Protein AF-A0A5B6Z5F1-F1 (afdb_monomer_lite)

pLDDT: mean 70.87, std 18.67, range [38.59, 97.56]

Organism: Davidia involucrata (NCBI:txid16924)

Foldseek 3Di:
DDPVVVQVVCCVVPVPDDDDPVRVVVSVVVVVVVVVVVVDDDDPPRDDCDPVNCPPVPDPDPDDDDPPPDPDDPPPPDDDDDDPPPPPPPDPPDDDDDDDDDDDDDDDDDD

Radius of gyration: 31.52 Å; chains: 1; bounding box: 49×38×99 Å

Structure (mmCIF, N/CA/C/O backbone):
data_AF-A0A5B6Z5F1-F1
#
_entry.id   AF-A0A5B6Z5F1-F1
#
loop_
_atom_site.group_PDB
_atom_site.id
_atom_site.type_symbol
_atom_site.label_atom_id
_atom_site.label_alt_id
_atom_site.label_comp_id
_atom_site.label_asym_id
_atom_site.label_entity_id
_atom_site.label_seq_id
_atom_site.pdbx_PDB_ins_code
_atom_site.Cartn_x
_atom_site.Cartn_y
_atom_site.Cartn_z
_atom_site.occupancy
_atom_site.B_iso_or_equiv
_atom_site.auth_seq_id
_atom_site.auth_comp_id
_atom_site.auth_asym_id
_atom_site.auth_atom_id
_atom_site.pdbx_PDB_model_num
ATOM 1 N N . MET A 1 1 ? -8.298 -3.388 -7.097 1.00 79.19 1 MET A N 1
ATOM 2 C CA . MET A 1 1 ? -8.866 -3.168 -5.743 1.00 79.19 1 MET A CA 1
ATOM 3 C C . MET A 1 1 ? -8.270 -1.901 -5.130 1.00 79.19 1 MET A C 1
ATOM 5 O O . MET A 1 1 ? -7.050 -1.787 -5.096 1.00 79.19 1 MET A O 1
ATOM 9 N N . THR A 1 2 ? -9.087 -0.927 -4.709 1.00 93.75 2 THR A N 1
ATOM 10 C CA . THR A 1 2 ? -8.618 0.313 -4.051 1.00 93.75 2 THR A CA 1
ATOM 11 C C . THR A 1 2 ? -8.574 0.133 -2.527 1.00 93.75 2 THR A C 1
ATOM 13 O O . THR A 1 2 ? -9.341 -0.678 -2.004 1.00 93.75 2 THR A O 1
ATOM 16 N N . PRO A 1 3 ? -7.727 0.873 -1.781 1.00 94.31 3 PRO A N 1
ATOM 17 C CA . PRO A 1 3 ? -7.709 0.764 -0.322 1.00 94.31 3 PRO A CA 1
ATOM 18 C C . PRO A 1 3 ? -9.061 1.069 0.330 1.00 94.31 3 PRO A C 1
ATOM 20 O O . PRO A 1 3 ? -9.429 0.405 1.291 1.00 94.31 3 PRO A O 1
ATOM 23 N N . ALA A 1 4 ? -9.820 2.027 -0.218 1.00 94.31 4 ALA A N 1
ATOM 24 C CA . ALA A 1 4 ? -11.171 2.358 0.241 1.00 94.31 4 ALA A CA 1
ATOM 25 C C . ALA A 1 4 ? -12.124 1.166 0.097 1.00 94.31 4 ALA A C 1
ATOM 27 O O . ALA A 1 4 ? -12.729 0.749 1.078 1.00 94.31 4 ALA A O 1
ATOM 28 N N . ALA A 1 5 ? -12.174 0.551 -1.090 1.00 95.94 5 ALA A N 1
ATOM 29 C CA . ALA A 1 5 ? -13.010 -0.624 -1.322 1.00 95.94 5 ALA A CA 1
ATOM 30 C C . ALA A 1 5 ? -12.623 -1.802 -0.410 1.00 95.94 5 ALA A C 1
ATOM 32 O O . ALA A 1 5 ? -13.492 -2.501 0.103 1.00 95.94 5 ALA A O 1
ATOM 33 N N . ALA A 1 6 ? -11.324 -2.004 -0.165 1.00 95.44 6 ALA A N 1
ATOM 34 C CA . ALA A 1 6 ? -10.852 -3.047 0.741 1.00 95.44 6 ALA A CA 1
ATOM 35 C C . ALA A 1 6 ? -11.261 -2.786 2.203 1.00 95.44 6 ALA A C 1
ATOM 37 O O . ALA A 1 6 ? -11.678 -3.718 2.889 1.00 95.44 6 ALA A O 1
ATOM 38 N N . LEU A 1 7 ? -11.168 -1.539 2.678 1.00 95.44 7 LEU A N 1
ATOM 39 C CA . LEU A 1 7 ? -11.575 -1.175 4.038 1.00 95.44 7 LEU A CA 1
ATOM 40 C C . LEU A 1 7 ? -13.084 -1.359 4.244 1.00 95.44 7 LEU A C 1
ATOM 42 O O . LEU A 1 7 ? -13.488 -1.935 5.252 1.00 95.44 7 LEU A O 1
ATOM 46 N N . GLU A 1 8 ? -13.900 -0.934 3.280 1.00 95.94 8 GLU A N 1
ATOM 47 C CA . GLU A 1 8 ? -15.355 -1.123 3.319 1.00 95.94 8 GLU A CA 1
ATOM 48 C C . GLU A 1 8 ? -15.732 -2.608 3.313 1.00 95.94 8 GLU A C 1
ATOM 50 O O . GLU A 1 8 ? -16.533 -3.059 4.134 1.00 95.94 8 GLU A O 1
ATOM 55 N N . TYR A 1 9 ? -15.070 -3.413 2.479 1.00 97.00 9 TYR A N 1
ATOM 56 C CA . TYR A 1 9 ? -15.258 -4.860 2.491 1.00 97.00 9 TYR A CA 1
ATOM 57 C C . TYR A 1 9 ? -14.908 -5.478 3.852 1.00 97.00 9 TYR A C 1
ATOM 59 O O . TYR A 1 9 ? -15.677 -6.279 4.389 1.00 97.00 9 TYR A O 1
ATOM 67 N N . VAL A 1 10 ? -13.782 -5.090 4.458 1.00 96.75 10 VAL A N 1
ATOM 68 C CA . VAL A 1 10 ? -13.403 -5.581 5.791 1.00 96.75 10 VAL A CA 1
ATOM 69 C C . VAL A 1 10 ? -14.442 -5.180 6.835 1.00 96.75 10 VAL A C 1
ATOM 71 O O . VAL A 1 10 ? -14.838 -6.034 7.627 1.00 96.75 10 VAL A O 1
ATOM 74 N N . ARG A 1 11 ? -14.936 -3.939 6.814 1.00 96.00 11 ARG A N 1
ATOM 75 C CA . ARG A 1 11 ? -15.978 -3.459 7.737 1.00 96.00 11 ARG A CA 1
ATOM 76 C C . ARG A 1 11 ? -17.293 -4.212 7.584 1.00 96.00 11 ARG A C 1
ATOM 78 O O . ARG A 1 11 ? -17.885 -4.566 8.599 1.00 96.00 11 ARG A O 1
ATOM 85 N N . SER A 1 12 ? -17.693 -4.544 6.355 1.00 97.44 12 SER A N 1
ATOM 86 C CA . SER A 1 12 ? -18.904 -5.341 6.101 1.00 97.44 12 SER A CA 1
ATOM 87 C C . SER A 1 12 ? -18.863 -6.718 6.780 1.00 97.44 12 SER A C 1
ATOM 89 O O . SER A 1 12 ? -19.882 -7.220 7.242 1.00 97.44 12 SER A O 1
ATOM 91 N N . ARG A 1 13 ? -17.668 -7.316 6.901 1.00 97.56 13 ARG A N 1
ATOM 92 C CA . ARG A 1 13 ? -17.458 -8.628 7.540 1.00 97.56 13 ARG A CA 1
ATOM 93 C C . ARG A 1 13 ? -17.067 -8.529 9.012 1.00 97.56 13 ARG A C 1
ATOM 95 O O . ARG A 1 13 ? -17.284 -9.464 9.780 1.00 97.56 13 ARG A O 1
ATOM 102 N N . ARG A 1 14 ? -16.414 -7.436 9.403 1.00 97.50 14 ARG A N 1
ATOM 103 C CA . ARG A 1 14 ? -15.858 -7.187 10.737 1.00 97.50 14 ARG A CA 1
ATOM 104 C C . ARG A 1 14 ? -16.166 -5.736 11.142 1.00 97.50 14 ARG A C 1
ATOM 106 O O . ARG A 1 14 ? -15.271 -4.892 11.086 1.00 97.50 14 ARG A O 1
ATOM 113 N N . PRO A 1 15 ? -17.386 -5.442 11.628 1.00 96.12 15 PRO A N 1
ATOM 114 C CA . PRO A 1 15 ? -17.822 -4.069 11.922 1.00 96.12 15 PRO A CA 1
ATOM 115 C C . PRO A 1 15 ? -16.965 -3.337 12.963 1.00 96.12 15 PRO A C 1
ATOM 117 O O . PRO A 1 15 ? -16.921 -2.115 12.995 1.00 96.12 15 PRO A O 1
ATOM 120 N N . ARG A 1 16 ? -16.253 -4.087 13.815 1.00 97.06 16 ARG A N 1
ATOM 121 C CA . ARG A 1 16 ? -15.359 -3.546 14.851 1.00 97.06 16 ARG A CA 1
ATOM 122 C C . ARG A 1 16 ? -14.012 -3.057 14.308 1.00 97.06 16 ARG A C 1
ATOM 124 O O . ARG A 1 16 ? -13.240 -2.471 15.059 1.00 97.06 16 ARG A O 1
ATOM 131 N N . VAL A 1 17 ? -13.690 -3.333 13.042 1.00 95.62 17 VAL A N 1
ATOM 132 C CA . VAL A 1 17 ? -12.417 -2.911 12.449 1.00 95.62 17 VAL A CA 1
ATOM 133 C C . VAL A 1 17 ? -12.498 -1.436 12.081 1.00 95.62 17 VAL A C 1
ATOM 135 O O . VAL A 1 17 ? -13.163 -1.034 11.125 1.00 95.62 17 VAL A O 1
ATOM 138 N N . LEU A 1 18 ? -11.763 -0.634 12.840 1.00 94.31 18 LEU A N 1
ATOM 139 C CA . LEU A 1 18 ? -11.573 0.785 12.599 1.00 94.31 18 LEU A CA 1
ATOM 140 C C . LEU A 1 18 ? -10.080 1.060 12.456 1.00 94.31 18 LEU A C 1
ATOM 142 O O . LEU A 1 18 ? -9.262 0.496 13.179 1.00 94.31 18 LEU A O 1
ATOM 146 N N . LEU A 1 19 ? -9.740 1.930 11.512 1.00 96.06 19 LEU A N 1
ATOM 147 C CA . LEU A 1 19 ? -8.399 2.478 11.395 1.00 96.06 19 LEU A CA 1
ATOM 148 C C . LEU A 1 19 ? -8.392 3.857 12.039 1.00 96.06 19 LEU A C 1
ATOM 150 O O . LEU A 1 19 ? -9.266 4.679 11.757 1.00 96.06 19 LEU A O 1
ATOM 154 N N . ALA A 1 20 ? -7.388 4.121 12.867 1.00 97.25 20 ALA A N 1
ATOM 155 C CA . ALA A 1 20 ? -7.105 5.473 13.316 1.00 97.25 20 ALA A CA 1
ATOM 156 C C . ALA A 1 20 ? -6.720 6.355 12.109 1.00 97.25 20 ALA A C 1
ATOM 158 O O . ALA A 1 20 ? -6.168 5.842 11.127 1.00 97.25 20 ALA A O 1
ATOM 159 N N . PRO A 1 21 ? -6.929 7.683 12.168 1.00 97.06 21 PRO A N 1
ATOM 160 C CA . PRO A 1 21 ? -6.587 8.584 11.065 1.00 97.06 21 PRO A CA 1
ATOM 161 C C . PRO A 1 21 ? -5.136 8.440 10.578 1.00 97.06 21 PRO A C 1
ATOM 163 O O . PRO A 1 21 ? -4.875 8.428 9.375 1.00 97.06 21 PRO A O 1
ATOM 166 N N . SER A 1 22 ? -4.193 8.245 11.504 1.00 97.44 22 SER A N 1
ATOM 167 C CA . SER A 1 22 ? -2.776 8.011 11.199 1.00 97.44 22 SER A CA 1
ATOM 168 C C . SER A 1 22 ? -2.536 6.705 10.434 1.00 97.44 22 SER A C 1
ATOM 170 O O . SER A 1 22 ? -1.763 6.679 9.478 1.00 97.44 22 SER A O 1
ATOM 172 N N . GLN A 1 23 ? -3.233 5.629 10.803 1.00 97.00 23 GLN A N 1
ATOM 173 C CA . GLN A 1 23 ? -3.147 4.339 10.118 1.00 97.00 23 GLN A CA 1
ATOM 174 C C . GLN A 1 23 ? -3.724 4.433 8.703 1.00 97.00 23 GLN A C 1
ATOM 176 O O . GLN A 1 23 ? -3.118 3.933 7.757 1.00 97.00 23 GLN A O 1
ATOM 181 N N . TRP A 1 24 ? -4.863 5.115 8.536 1.00 96.00 24 TRP A N 1
ATOM 182 C CA . TRP A 1 24 ? -5.456 5.316 7.214 1.00 96.00 24 TRP A CA 1
ATOM 183 C C . TRP A 1 24 ? -4.554 6.140 6.295 1.00 96.00 24 TRP A C 1
ATOM 185 O O . TRP A 1 24 ? -4.383 5.793 5.125 1.00 96.00 24 TRP A O 1
ATOM 195 N N . LYS A 1 25 ? -3.902 7.174 6.838 1.00 96.12 25 LYS A N 1
ATOM 196 C CA . LYS A 1 25 ? -2.902 7.965 6.114 1.00 96.12 25 LYS A CA 1
ATOM 197 C C . LYS A 1 25 ? -1.744 7.095 5.615 1.00 96.12 25 LYS A C 1
ATOM 199 O O . LYS A 1 25 ? -1.417 7.150 4.432 1.00 96.12 25 LYS A O 1
ATOM 204 N N . ALA A 1 26 ? -1.198 6.228 6.468 1.00 96.81 26 ALA A N 1
ATOM 205 C CA . ALA A 1 26 ? -0.122 5.312 6.083 1.00 96.81 26 ALA A CA 1
ATOM 206 C C . ALA A 1 26 ? -0.529 4.361 4.939 1.00 96.81 26 ALA A C 1
ATOM 208 O O . ALA A 1 26 ? 0.266 4.100 4.035 1.00 96.81 26 ALA A O 1
ATOM 209 N N . VAL A 1 27 ? -1.778 3.880 4.927 1.00 95.88 27 VAL A N 1
ATOM 210 C CA . VAL A 1 27 ? -2.306 3.033 3.842 1.00 95.88 27 VAL A CA 1
ATOM 211 C C . VAL A 1 27 ? -2.336 3.784 2.504 1.00 95.88 27 VAL A C 1
ATOM 213 O O . VAL A 1 27 ? -1.953 3.225 1.472 1.00 95.88 27 VAL A O 1
ATOM 216 N N . GLN A 1 28 ? -2.763 5.050 2.507 1.00 93.94 28 GLN A N 1
ATOM 217 C CA . GLN A 1 28 ? -2.796 5.871 1.291 1.00 93.94 28 GLN A CA 1
ATOM 218 C C . GLN A 1 28 ? -1.387 6.195 0.786 1.00 93.94 28 GLN A C 1
ATOM 220 O O . GLN A 1 28 ? -1.110 6.052 -0.406 1.00 93.94 28 GLN A O 1
ATOM 225 N N . GLU A 1 29 ? -0.472 6.554 1.688 1.00 94.62 29 GLU A N 1
ATOM 226 C CA . GLU A 1 29 ? 0.928 6.814 1.344 1.00 94.62 29 GLU A CA 1
ATOM 227 C C . GLU A 1 29 ? 1.614 5.575 0.760 1.00 94.62 29 GLU A C 1
ATOM 229 O O . GLU A 1 29 ? 2.325 5.682 -0.238 1.00 94.62 29 GLU A O 1
ATOM 234 N N . PHE A 1 30 ? 1.371 4.386 1.320 1.00 90.62 30 PHE A N 1
ATOM 235 C CA . PHE A 1 30 ? 1.902 3.137 0.773 1.00 90.62 30 PHE A CA 1
ATOM 236 C C . PHE A 1 30 ? 1.417 2.892 -0.659 1.00 90.62 30 PHE A C 1
ATOM 238 O O . PHE A 1 30 ? 2.219 2.549 -1.528 1.00 90.62 30 PHE A O 1
ATOM 245 N N . LYS A 1 31 ? 0.122 3.106 -0.930 1.00 88.38 31 LYS A N 1
ATOM 246 C CA . LYS A 1 31 ? -0.430 2.993 -2.288 1.00 88.38 31 LYS A CA 1
ATOM 247 C C . LYS A 1 31 ? 0.285 3.953 -3.244 1.00 88.38 31 LYS A C 1
ATOM 249 O O . LYS A 1 31 ? 0.687 3.527 -4.323 1.00 88.38 31 LYS A O 1
ATOM 254 N N . GLN A 1 32 ? 0.471 5.210 -2.841 1.00 87.31 32 GLN A N 1
ATOM 255 C CA . GLN A 1 32 ? 1.132 6.224 -3.664 1.00 87.31 32 GLN A CA 1
ATOM 256 C C . GLN A 1 32 ? 2.594 5.869 -3.950 1.00 87.31 32 GLN A C 1
ATOM 258 O O . GLN A 1 32 ? 3.026 5.915 -5.100 1.00 87.31 32 GLN A O 1
ATOM 263 N N . ARG A 1 33 ? 3.342 5.443 -2.925 1.00 86.69 33 ARG A N 1
ATOM 264 C CA . ARG A 1 33 ? 4.727 4.978 -3.082 1.00 86.69 33 ARG A CA 1
ATOM 265 C C . ARG A 1 33 ? 4.807 3.774 -4.006 1.00 86.69 33 ARG A C 1
ATOM 267 O O . ARG A 1 33 ? 5.667 3.745 -4.872 1.00 86.69 33 ARG A O 1
ATOM 274 N N . ARG A 1 34 ? 3.891 2.809 -3.873 1.00 82.25 34 ARG A N 1
ATOM 275 C CA . ARG A 1 34 ? 3.868 1.625 -4.737 1.00 82.25 34 ARG A CA 1
ATOM 276 C C . ARG A 1 34 ? 3.643 1.996 -6.199 1.00 82.25 34 ARG A C 1
ATOM 278 O O . ARG A 1 34 ? 4.328 1.444 -7.045 1.00 82.25 34 ARG A O 1
ATOM 285 N N . LEU A 1 35 ? 2.735 2.936 -6.477 1.00 78.31 35 LEU A N 1
ATOM 2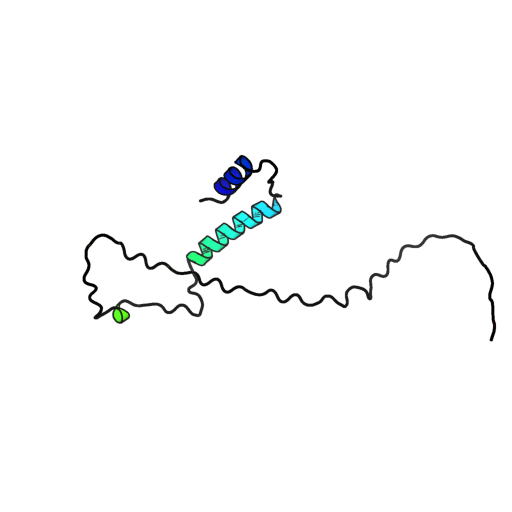86 C CA . LEU A 1 35 ? 2.493 3.444 -7.832 1.00 78.31 35 LEU A CA 1
ATOM 287 C C . LEU A 1 35 ? 3.724 4.165 -8.406 1.00 78.31 35 LEU A C 1
ATOM 289 O O . LEU A 1 35 ? 4.052 3.970 -9.573 1.00 78.31 35 LEU A O 1
ATOM 293 N N . ALA A 1 36 ? 4.435 4.940 -7.584 1.00 73.88 36 ALA A N 1
ATOM 294 C CA . ALA A 1 36 ? 5.679 5.598 -7.985 1.00 73.88 36 ALA A CA 1
ATOM 295 C C . ALA A 1 36 ? 6.824 4.594 -8.228 1.00 73.88 36 ALA A C 1
ATOM 297 O O . ALA A 1 36 ? 7.544 4.706 -9.216 1.00 73.88 36 ALA A O 1
ATOM 298 N N . SER A 1 37 ? 6.964 3.573 -7.377 1.00 64.12 37 SER A N 1
ATOM 299 C CA . SER A 1 37 ? 7.982 2.526 -7.528 1.00 64.12 37 SER A CA 1
ATOM 300 C C . SER A 1 37 ? 7.719 1.598 -8.713 1.00 64.12 37 SER A C 1
ATOM 302 O O . SER A 1 37 ? 8.671 1.152 -9.340 1.00 64.12 37 SER A O 1
ATOM 304 N N . THR A 1 38 ? 6.457 1.322 -9.061 1.00 58.81 38 THR A N 1
ATOM 305 C CA . THR A 1 38 ? 6.138 0.597 -10.305 1.00 58.81 38 THR A CA 1
ATOM 306 C C . THR A 1 38 ? 6.429 1.415 -11.557 1.00 58.81 38 THR A C 1
ATOM 308 O O . THR A 1 38 ? 6.601 0.832 -12.619 1.00 58.81 38 THR A O 1
ATOM 311 N N . ALA A 1 39 ? 6.468 2.746 -11.447 1.00 57.56 39 ALA A N 1
ATOM 312 C CA . ALA A 1 39 ? 6.750 3.614 -12.581 1.00 57.56 39 ALA A CA 1
ATOM 313 C C . ALA A 1 39 ? 8.258 3.749 -12.847 1.00 57.56 39 ALA A C 1
ATOM 315 O O . ALA A 1 39 ? 8.655 3.815 -14.004 1.00 57.56 39 ALA A O 1
ATOM 316 N N . PHE A 1 40 ? 9.103 3.758 -11.808 1.00 57.59 40 PHE A N 1
ATOM 317 C CA . PHE A 1 40 ? 10.535 4.023 -11.968 1.00 57.59 40 PHE A CA 1
ATOM 318 C C . PHE A 1 40 ? 11.370 3.372 -10.866 1.00 57.59 40 PHE A C 1
ATOM 320 O O . PHE A 1 40 ? 11.661 3.989 -9.845 1.00 57.59 40 PHE A O 1
ATOM 327 N N . SER A 1 41 ? 11.770 2.124 -11.065 1.00 54.94 41 SER A N 1
ATOM 328 C CA . SER A 1 41 ? 13.075 1.614 -10.628 1.00 54.94 41 SER A CA 1
ATOM 329 C C . SER A 1 41 ? 13.146 0.147 -11.013 1.00 54.94 41 SER A C 1
ATOM 331 O O . SER A 1 41 ? 12.540 -0.692 -10.339 1.00 54.94 41 SER A O 1
ATOM 333 N N . PRO A 1 42 ? 13.902 -0.198 -12.066 1.00 59.69 42 PRO A N 1
ATOM 334 C CA . PRO A 1 42 ? 14.489 -1.520 -12.100 1.00 59.69 42 PRO A CA 1
ATOM 335 C C . PRO A 1 42 ? 15.229 -1.677 -10.765 1.00 59.69 42 PRO A C 1
ATOM 337 O O . PRO A 1 42 ? 15.975 -0.784 -10.358 1.00 59.69 42 PRO A O 1
ATOM 340 N N . SER A 1 43 ? 14.975 -2.767 -10.039 1.00 63.50 43 SER A N 1
ATOM 341 C CA . SER A 1 43 ? 15.879 -3.193 -8.963 1.00 63.50 43 SER A CA 1
ATOM 342 C C . SER A 1 43 ? 17.321 -3.051 -9.472 1.00 63.50 43 SER A C 1
ATOM 344 O O . SER A 1 43 ? 17.545 -3.289 -10.654 1.00 63.50 43 SER A O 1
ATOM 346 N N . GLY A 1 44 ? 18.304 -2.685 -8.643 1.00 64.38 44 GLY A N 1
ATOM 347 C CA . GLY A 1 44 ? 19.700 -2.540 -9.107 1.00 64.38 44 GLY A CA 1
ATOM 348 C C . GLY A 1 44 ? 20.286 -3.796 -9.782 1.00 64.38 44 GLY A C 1
ATOM 349 O O . GLY A 1 44 ? 21.329 -3.719 -10.413 1.00 64.38 44 GLY A O 1
ATOM 350 N N . ASP A 1 45 ? 19.586 -4.927 -9.667 1.00 67.94 45 ASP A N 1
ATOM 351 C CA . ASP A 1 45 ? 19.864 -6.236 -10.269 1.00 67.94 45 ASP A CA 1
ATOM 352 C C . ASP A 1 45 ? 18.916 -6.594 -11.444 1.00 67.94 45 ASP A C 1
ATOM 354 O O . ASP A 1 45 ? 18.792 -7.741 -11.864 1.00 67.94 45 ASP A O 1
ATOM 358 N N . ALA A 1 46 ? 18.141 -5.640 -11.957 1.00 72.88 46 ALA A N 1
ATOM 359 C CA . ALA A 1 46 ? 17.238 -5.894 -13.071 1.00 72.88 46 ALA A CA 1
ATOM 360 C C . ALA A 1 46 ? 18.027 -5.919 -14.386 1.00 72.88 46 ALA A C 1
ATOM 362 O O . ALA A 1 46 ? 18.477 -4.886 -14.880 1.00 72.88 46 ALA A O 1
ATOM 363 N N . VAL A 1 47 ? 18.149 -7.106 -14.974 1.00 77.44 47 VAL A N 1
ATOM 364 C CA . VAL A 1 47 ? 18.696 -7.285 -16.321 1.00 77.44 47 VAL A CA 1
ATOM 365 C C . VAL A 1 47 ? 17.617 -6.909 -17.338 1.00 77.44 47 VAL A C 1
ATOM 367 O O . VAL A 1 47 ? 16.562 -7.541 -17.403 1.00 77.44 47 VAL A O 1
ATOM 370 N N . LEU A 1 48 ? 17.860 -5.851 -18.113 1.00 79.25 48 LEU A N 1
ATOM 371 C CA . LEU A 1 48 ? 16.963 -5.420 -19.184 1.00 79.25 48 LEU A CA 1
ATOM 372 C C . LEU A 1 48 ? 17.168 -6.330 -20.400 1.00 79.25 48 LEU A C 1
ATOM 374 O O . LEU A 1 48 ? 18.237 -6.313 -20.998 1.00 79.25 48 LEU A O 1
ATOM 378 N N . ILE A 1 49 ? 16.150 -7.109 -20.766 1.00 82.12 49 ILE A N 1
ATOM 379 C CA . ILE A 1 49 ? 16.164 -7.914 -21.995 1.00 82.12 49 ILE A CA 1
ATOM 380 C C . ILE A 1 49 ? 15.816 -6.993 -23.169 1.00 82.12 49 ILE A C 1
ATOM 382 O O . ILE A 1 49 ? 14.721 -6.425 -23.217 1.00 82.12 49 ILE A O 1
ATOM 386 N N . THR A 1 50 ? 16.748 -6.817 -24.102 1.00 86.19 50 THR A N 1
ATOM 387 C CA . THR A 1 50 ? 16.594 -5.956 -25.280 1.00 86.19 50 THR A CA 1
ATOM 388 C C . THR A 1 50 ? 16.062 -6.730 -26.487 1.00 86.19 50 THR A C 1
ATOM 390 O O . THR A 1 50 ? 15.945 -7.954 -26.486 1.00 86.19 50 THR A O 1
ATOM 393 N N . LYS A 1 51 ? 15.714 -6.008 -27.559 1.00 80.88 51 LYS A N 1
ATOM 394 C CA . LYS A 1 51 ? 15.228 -6.620 -28.805 1.00 80.88 51 LYS A CA 1
ATOM 395 C C . LYS A 1 51 ? 16.301 -7.456 -29.506 1.00 80.88 51 LYS A C 1
ATOM 397 O O . LYS A 1 51 ? 15.941 -8.458 -30.110 1.00 80.88 51 LYS A O 1
ATOM 402 N N . ALA A 1 52 ? 17.570 -7.065 -29.386 1.00 86.25 52 ALA A N 1
ATOM 403 C CA . ALA A 1 52 ? 18.695 -7.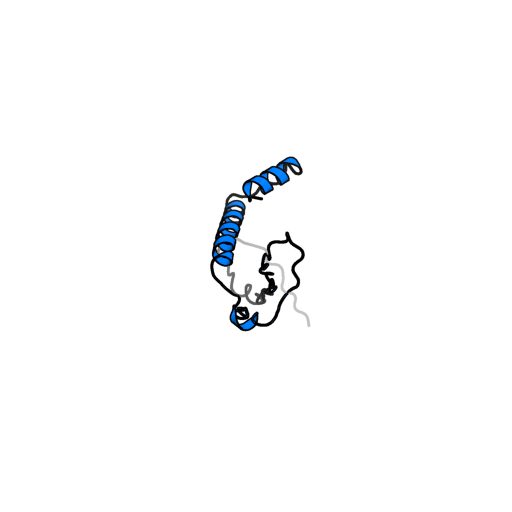822 -29.927 1.00 86.25 52 ALA A CA 1
ATOM 404 C C . ALA A 1 52 ? 18.868 -9.167 -29.201 1.00 86.25 52 ALA A C 1
ATOM 406 O O . ALA A 1 52 ? 19.141 -10.175 -29.839 1.00 86.25 52 ALA A O 1
ATOM 407 N N . ASP A 1 53 ? 18.607 -9.215 -27.888 1.00 90.56 53 ASP A N 1
ATOM 408 C CA . ASP A 1 53 ? 18.714 -10.451 -27.092 1.00 90.56 53 ASP A CA 1
ATOM 409 C C . ASP A 1 53 ? 17.649 -11.503 -27.456 1.00 90.56 53 ASP A C 1
ATOM 411 O O . ASP A 1 53 ? 17.797 -12.683 -27.144 1.00 90.56 53 ASP A O 1
ATOM 415 N N . LEU A 1 54 ? 16.555 -11.080 -28.096 1.00 84.88 54 LEU A N 1
ATOM 416 C CA . LEU A 1 54 ? 15.465 -11.950 -28.548 1.00 84.88 54 LEU A CA 1
ATOM 417 C C . LEU A 1 54 ? 15.580 -12.325 -30.034 1.00 84.88 54 LEU A C 1
ATOM 419 O O . LEU A 1 54 ? 14.753 -13.091 -30.538 1.00 84.88 54 LEU A O 1
ATOM 423 N N . GLU A 1 55 ? 16.569 -11.788 -30.751 1.00 84.31 55 GLU A N 1
ATOM 424 C CA . GLU A 1 55 ? 16.794 -12.102 -32.160 1.00 84.31 55 GLU A CA 1
ATOM 425 C C . GLU A 1 55 ? 17.219 -13.575 -32.306 1.00 84.31 55 GLU A C 1
ATOM 427 O O . GLU A 1 55 ? 18.103 -14.060 -31.606 1.00 84.31 55 GLU A O 1
ATOM 432 N N . GLY A 1 56 ? 16.536 -14.329 -33.174 1.00 82.44 56 GLY A N 1
ATOM 433 C CA . GLY A 1 56 ? 16.767 -15.770 -33.364 1.00 82.44 56 GLY A CA 1
ATOM 434 C C . GLY A 1 56 ? 15.859 -16.700 -32.545 1.00 82.44 56 GLY A C 1
ATOM 435 O O . GLY A 1 56 ? 15.767 -17.884 -32.865 1.00 82.44 56 GLY A O 1
ATOM 436 N N . TYR A 1 57 ? 15.104 -16.186 -31.567 1.00 76.69 57 TYR A N 1
ATOM 437 C CA . TYR A 1 57 ? 14.047 -16.950 -30.890 1.00 76.69 57 TYR A CA 1
ATOM 438 C C . TYR A 1 57 ? 12.717 -16.821 -31.646 1.00 76.69 57 TYR A C 1
ATOM 440 O O . TYR A 1 57 ? 11.854 -16.009 -31.305 1.00 76.69 57 TYR A O 1
ATOM 448 N N . HIS A 1 58 ? 12.520 -17.640 -32.682 1.00 71.75 58 HIS A N 1
ATOM 449 C CA . HIS A 1 58 ? 11.226 -17.741 -33.360 1.00 71.75 58 HIS A CA 1
ATOM 450 C C . HIS A 1 58 ? 10.280 -18.639 -32.548 1.00 71.75 58 HIS A C 1
ATOM 452 O O . HIS A 1 58 ? 10.211 -19.849 -32.750 1.00 71.75 58 HIS A O 1
ATOM 458 N N . GLY A 1 59 ? 9.540 -18.052 -31.607 1.00 66.50 59 GLY A N 1
ATOM 459 C CA . GLY A 1 59 ? 8.437 -18.752 -30.952 1.00 66.50 59 GLY A CA 1
ATOM 460 C C . GLY A 1 59 ? 7.354 -19.065 -31.983 1.00 66.50 59 GLY A C 1
ATOM 461 O O . GLY A 1 59 ? 6.744 -18.144 -32.522 1.00 66.50 59 GLY A O 1
ATOM 462 N N . THR A 1 60 ? 7.122 -20.341 -32.283 1.00 60.34 60 THR A N 1
ATOM 463 C CA . THR A 1 60 ? 5.964 -20.775 -33.072 1.00 60.34 60 THR A CA 1
ATOM 464 C C . THR A 1 60 ? 4.711 -20.386 -32.293 1.00 60.34 60 THR A C 1
ATOM 466 O O . THR A 1 60 ? 4.454 -20.911 -31.212 1.00 60.34 60 THR A O 1
ATOM 469 N N . CYS A 1 61 ? 4.029 -19.348 -32.769 1.00 56.25 61 CYS A N 1
ATOM 470 C CA . CYS A 1 61 ? 2.917 -18.724 -32.077 1.00 56.25 61 CYS A CA 1
ATOM 471 C C . CYS A 1 61 ? 1.610 -19.288 -32.616 1.00 56.25 61 CYS A C 1
ATOM 473 O O . CYS A 1 61 ? 1.146 -18.876 -33.676 1.00 56.25 61 CYS A O 1
ATOM 475 N N . ASP A 1 62 ? 0.997 -20.162 -31.840 1.00 50.44 62 ASP A N 1
ATOM 476 C CA . ASP A 1 62 ? -0.442 -20.333 -31.833 1.00 50.44 62 ASP A CA 1
ATOM 477 C C . ASP A 1 62 ? -1.001 -19.157 -31.012 1.00 50.44 62 ASP A C 1
ATOM 479 O O . ASP A 1 62 ? -0.622 -18.905 -29.868 1.00 50.44 62 ASP A O 1
ATOM 483 N N . ASP A 1 63 ? -1.797 -18.374 -31.716 1.00 63.00 63 ASP A N 1
ATOM 484 C CA . ASP A 1 63 ? -2.425 -17.083 -31.451 1.00 63.00 63 ASP A CA 1
ATOM 485 C C . ASP A 1 63 ? -3.125 -16.908 -30.066 1.00 63.00 63 ASP A C 1
ATOM 487 O O . ASP A 1 63 ? -3.569 -17.868 -29.439 1.00 63.00 63 ASP A O 1
ATOM 491 N N . TYR A 1 64 ? -3.277 -15.649 -29.621 1.00 52.94 64 TYR A N 1
ATOM 492 C CA . TYR A 1 64 ? -4.112 -15.150 -28.491 1.00 52.94 64 TYR A CA 1
ATOM 493 C C . TYR A 1 64 ? -3.627 -15.140 -27.023 1.00 52.94 64 TYR A C 1
ATOM 495 O O . TYR A 1 64 ? -4.453 -15.005 -26.118 1.00 52.94 64 TYR A O 1
ATOM 503 N N . ALA A 1 65 ? -2.328 -15.128 -26.725 1.00 53.09 65 ALA A N 1
ATOM 504 C CA . ALA A 1 65 ? -1.870 -14.732 -25.384 1.00 53.09 65 ALA A CA 1
ATOM 505 C C . ALA A 1 65 ? -0.848 -13.601 -25.484 1.00 53.09 65 ALA A C 1
ATOM 507 O O . ALA A 1 65 ? 0.338 -13.820 -25.744 1.00 53.09 65 ALA A O 1
ATOM 508 N N . GLY A 1 66 ? -1.339 -12.368 -25.313 1.00 51.06 66 GLY A N 1
ATOM 509 C CA . GLY A 1 66 ? -0.516 -11.173 -25.182 1.00 51.06 66 GLY A CA 1
ATOM 510 C C . GLY A 1 66 ? 0.632 -11.449 -24.219 1.00 51.06 66 GLY A C 1
ATOM 511 O O . GLY A 1 66 ? 0.418 -11.863 -23.081 1.00 51.06 66 GLY A O 1
ATOM 512 N N . LYS A 1 67 ? 1.857 -11.285 -24.716 1.00 54.72 67 LYS A N 1
ATOM 513 C CA . LYS A 1 67 ? 3.090 -11.528 -23.971 1.00 54.72 67 LYS A CA 1
ATOM 514 C C . LYS A 1 67 ? 3.237 -10.406 -22.945 1.00 54.72 67 LYS A C 1
ATOM 516 O O . LYS A 1 67 ? 3.954 -9.434 -23.164 1.00 54.72 67 LYS A O 1
ATOM 521 N N . GLU A 1 68 ? 2.482 -10.497 -21.858 1.00 51.66 68 GLU A N 1
ATOM 522 C CA . GLU A 1 68 ? 2.634 -9.627 -20.705 1.00 51.66 68 GLU A CA 1
ATOM 523 C C . GLU A 1 68 ? 3.912 -10.068 -19.993 1.00 51.66 68 GLU A C 1
ATOM 525 O O . GLU A 1 68 ? 3.950 -11.086 -19.302 1.00 51.66 68 GLU A O 1
ATOM 530 N N . LEU A 1 69 ? 5.001 -9.334 -20.234 1.00 55.97 69 LEU A N 1
ATOM 531 C CA . LEU A 1 69 ? 6.248 -9.486 -19.493 1.00 55.97 69 LEU A CA 1
ATOM 532 C C . LEU A 1 69 ? 5.979 -9.057 -18.048 1.00 55.97 69 LEU A C 1
ATOM 534 O O . LEU A 1 69 ? 6.142 -7.896 -17.674 1.00 55.97 69 LEU A O 1
ATOM 538 N N . ALA A 1 70 ? 5.490 -10.001 -17.249 1.00 55.00 70 ALA A N 1
ATOM 539 C CA . ALA A 1 70 ? 5.177 -9.773 -15.855 1.00 55.00 70 ALA A CA 1
ATOM 540 C C . ALA A 1 70 ? 6.480 -9.495 -15.100 1.00 55.00 70 ALA A C 1
ATOM 542 O O . ALA A 1 70 ? 7.307 -10.383 -14.885 1.00 55.00 70 ALA A O 1
ATOM 543 N N . ILE A 1 71 ? 6.659 -8.244 -14.679 1.00 55.94 71 ILE A N 1
ATOM 544 C CA . ILE A 1 71 ? 7.687 -7.869 -13.712 1.00 55.94 71 ILE A CA 1
ATOM 545 C C . ILE A 1 71 ? 7.370 -8.639 -12.428 1.00 55.94 71 ILE A C 1
ATOM 547 O O . ILE A 1 71 ? 6.425 -8.292 -11.722 1.00 55.94 71 ILE A O 1
ATOM 551 N N . VAL A 1 72 ? 8.129 -9.697 -12.132 1.00 51.78 72 VAL A N 1
ATOM 552 C CA . VAL A 1 72 ? 7.999 -10.453 -10.880 1.00 51.78 72 VAL A CA 1
ATOM 553 C C . VAL A 1 72 ? 8.740 -9.680 -9.787 1.00 51.78 72 VAL A C 1
ATOM 555 O O . VAL A 1 72 ? 9.974 -9.680 -9.776 1.00 51.78 72 VAL A O 1
ATOM 558 N N . PRO A 1 73 ? 8.050 -9.016 -8.839 1.00 51.59 73 PRO A N 1
ATOM 559 C CA . PRO A 1 73 ? 8.730 -8.269 -7.797 1.00 51.59 73 PRO A CA 1
ATOM 560 C C . PRO A 1 73 ? 9.329 -9.273 -6.809 1.00 51.59 73 PRO A C 1
ATOM 562 O O . PRO A 1 73 ? 8.610 -9.897 -6.024 1.00 51.59 73 PRO A O 1
ATOM 565 N N . ARG A 1 74 ? 10.655 -9.442 -6.822 1.00 58.31 74 ARG A N 1
ATOM 566 C CA . ARG A 1 74 ? 11.347 -10.155 -5.744 1.00 58.31 74 ARG A CA 1
ATOM 567 C C . ARG A 1 74 ? 11.372 -9.255 -4.516 1.00 58.31 74 ARG A C 1
ATOM 569 O O . ARG A 1 74 ? 12.164 -8.323 -4.417 1.00 58.31 74 ARG A O 1
ATOM 576 N N . VAL A 1 75 ? 10.470 -9.523 -3.576 1.00 56.41 75 VAL A N 1
ATOM 577 C CA . VAL A 1 75 ? 10.433 -8.827 -2.287 1.00 56.41 75 VAL A CA 1
ATOM 578 C C . VAL A 1 75 ? 11.623 -9.304 -1.455 1.00 56.41 75 VAL A C 1
ATOM 580 O O . VAL A 1 75 ? 11.548 -10.322 -0.767 1.00 56.41 75 VAL A O 1
ATOM 583 N N . ALA A 1 76 ? 12.737 -8.574 -1.517 1.00 59.31 76 ALA A N 1
ATOM 584 C CA . ALA A 1 76 ? 13.825 -8.747 -0.566 1.00 59.31 76 ALA A CA 1
ATOM 585 C C . ALA A 1 76 ? 13.293 -8.399 0.831 1.00 59.31 76 ALA A C 1
ATOM 587 O O . ALA A 1 76 ? 12.946 -7.256 1.133 1.00 59.31 76 ALA A O 1
ATOM 588 N N . LYS A 1 77 ? 13.157 -9.419 1.680 1.00 61.78 77 LYS A N 1
ATOM 589 C CA . LYS A 1 77 ? 12.646 -9.288 3.044 1.00 61.78 77 LYS A CA 1
ATOM 590 C C . LYS A 1 77 ? 13.728 -8.613 3.893 1.00 61.78 77 LYS A C 1
ATOM 592 O O . LYS A 1 77 ? 14.577 -9.286 4.472 1.00 61.78 77 LYS A O 1
ATOM 597 N N . ALA A 1 78 ? 13.731 -7.282 3.923 1.00 62.75 78 ALA A N 1
ATOM 598 C CA . ALA A 1 78 ? 14.640 -6.511 4.763 1.00 62.75 78 ALA A CA 1
ATOM 599 C C . ALA A 1 78 ? 14.408 -6.890 6.235 1.00 62.75 78 ALA A C 1
ATOM 601 O O . ALA A 1 78 ? 13.319 -6.691 6.775 1.00 62.75 78 ALA A O 1
ATOM 602 N N . ARG A 1 79 ? 15.415 -7.495 6.875 1.00 66.81 79 ARG A N 1
ATOM 603 C CA . ARG A 1 79 ? 15.384 -7.808 8.308 1.00 66.81 79 ARG A CA 1
ATOM 604 C C . ARG A 1 79 ? 15.711 -6.515 9.062 1.00 66.81 79 ARG A C 1
ATOM 606 O O . ARG A 1 79 ? 16.823 -6.017 8.895 1.00 66.81 79 ARG A O 1
ATOM 613 N N . PRO A 1 80 ? 14.803 -5.955 9.877 1.00 60.81 80 PRO A N 1
ATOM 614 C CA . PRO A 1 80 ? 15.157 -4.820 10.712 1.00 60.81 80 PRO A CA 1
ATOM 615 C C . PRO A 1 80 ? 16.125 -5.309 11.796 1.00 60.81 80 PRO A C 1
ATOM 617 O O . PRO A 1 80 ? 15.769 -6.141 12.631 1.00 60.81 80 PRO A O 1
ATOM 620 N N . MET A 1 81 ? 17.364 -4.820 11.774 1.00 65.62 81 MET A N 1
ATOM 621 C CA . MET A 1 81 ? 18.277 -4.969 12.905 1.00 65.62 81 MET A CA 1
ATOM 622 C C . MET A 1 81 ? 17.806 -4.027 14.015 1.00 65.62 81 MET A C 1
ATOM 624 O O . MET A 1 81 ? 18.035 -2.823 13.960 1.00 65.62 81 MET A O 1
ATOM 628 N N . ILE A 1 82 ? 17.110 -4.564 15.017 1.00 65.38 82 ILE A N 1
ATOM 629 C CA . ILE A 1 82 ? 16.847 -3.832 16.257 1.00 65.38 82 ILE A CA 1
ATOM 630 C C . ILE A 1 82 ? 18.160 -3.788 17.041 1.00 65.38 82 ILE A C 1
ATOM 632 O O . ILE A 1 82 ? 18.652 -4.821 17.498 1.00 65.38 82 ILE A O 1
ATOM 636 N N . ALA A 1 83 ? 18.734 -2.596 17.201 1.00 65.88 83 ALA A N 1
ATOM 637 C CA . ALA A 1 83 ? 19.801 -2.379 18.168 1.00 65.88 83 ALA A CA 1
ATOM 638 C C . ALA A 1 83 ? 19.220 -2.568 19.580 1.00 65.88 83 ALA A C 1
ATOM 640 O O . ALA A 1 83 ? 18.209 -1.956 19.932 1.00 65.88 83 ALA A O 1
ATOM 641 N N . ARG A 1 84 ? 19.821 -3.448 20.388 1.00 66.00 84 ARG A N 1
ATOM 642 C CA . ARG A 1 84 ? 19.398 -3.668 21.779 1.00 66.00 84 ARG A CA 1
ATOM 643 C C . ARG A 1 84 ? 19.609 -2.371 22.563 1.00 66.00 84 ARG A C 1
ATOM 645 O O . ARG A 1 84 ? 20.742 -1.959 22.779 1.00 66.00 84 ARG A O 1
ATOM 652 N N . LEU A 1 85 ? 18.522 -1.753 23.018 1.00 67.38 85 LEU A N 1
ATOM 653 C CA . LEU A 1 85 ? 18.528 -0.564 23.879 1.00 67.38 85 LEU A CA 1
ATOM 654 C C . LEU A 1 85 ? 18.870 -0.937 25.335 1.00 67.38 85 LEU A C 1
ATOM 656 O O . LEU A 1 85 ? 18.119 -0.637 26.259 1.00 67.38 85 LEU A O 1
ATOM 660 N N . SER A 1 86 ? 19.981 -1.640 25.564 1.00 66.19 86 SER A N 1
ATOM 661 C CA . SER A 1 86 ? 20.364 -2.120 26.900 1.00 66.19 86 SER A CA 1
ATOM 662 C C . SER A 1 86 ? 20.887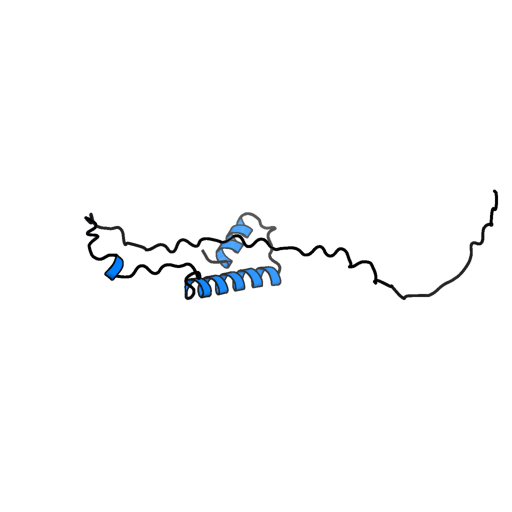 -1.025 27.839 1.00 66.19 86 SER A C 1
ATOM 664 O O . SER A 1 86 ? 21.226 -1.329 28.975 1.00 66.19 86 SER A O 1
ATOM 666 N N . CYS A 1 87 ? 20.944 0.240 27.412 1.00 62.06 87 CYS A N 1
ATOM 667 C CA . CYS A 1 87 ? 21.501 1.340 28.207 1.00 62.06 87 CYS A CA 1
ATOM 668 C C . CYS A 1 87 ? 20.497 2.429 28.628 1.00 62.06 87 CYS A C 1
ATOM 670 O O . CYS A 1 87 ? 20.904 3.406 29.250 1.00 62.06 87 CYS A O 1
ATOM 672 N N . LEU A 1 88 ? 19.191 2.286 28.364 1.00 60.31 88 LEU A N 1
ATOM 673 C CA . LEU A 1 88 ? 18.220 3.362 28.638 1.00 60.31 88 LEU A CA 1
ATOM 674 C C . LEU A 1 88 ? 17.855 3.583 30.122 1.00 60.31 88 LEU A C 1
ATOM 676 O O . LEU A 1 88 ? 17.066 4.476 30.418 1.00 60.31 88 LEU A O 1
ATOM 680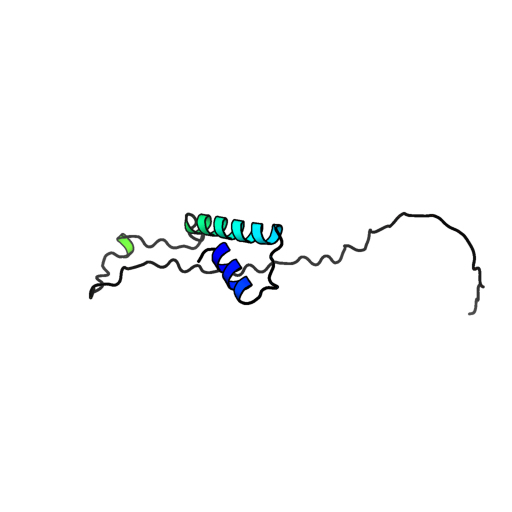 N N . PHE A 1 89 ? 18.430 2.838 31.070 1.00 60.47 89 PHE A N 1
ATOM 681 C CA . PHE A 1 89 ? 18.061 2.939 32.493 1.00 60.47 89 PHE A CA 1
ATOM 682 C C . PHE A 1 89 ? 19.072 3.663 33.393 1.00 60.47 89 PHE A C 1
ATOM 684 O O . PHE A 1 89 ? 18.825 3.791 34.588 1.00 60.47 89 PHE A O 1
ATOM 691 N N . ALA A 1 90 ? 20.175 4.197 32.863 1.00 55.06 90 ALA A N 1
ATOM 692 C CA . ALA A 1 90 ? 21.189 4.841 33.706 1.00 55.06 90 ALA A CA 1
ATOM 693 C C . ALA A 1 90 ? 20.927 6.330 34.022 1.00 55.06 90 ALA A C 1
ATOM 695 O O . ALA A 1 90 ? 21.726 6.940 34.732 1.00 55.06 90 ALA A O 1
ATOM 696 N N . SER A 1 91 ? 19.866 6.969 33.505 1.00 59.16 91 SER A N 1
ATOM 697 C CA . SER A 1 91 ? 19.707 8.429 33.690 1.00 59.16 91 SER A CA 1
ATOM 698 C C . SER A 1 91 ? 18.277 8.970 33.781 1.00 59.16 91 SER A C 1
ATOM 700 O O . SER A 1 91 ? 18.076 10.162 33.561 1.00 59.16 91 SER A O 1
ATOM 702 N N . LEU A 1 92 ? 17.280 8.172 34.182 1.00 52.41 92 LEU A N 1
ATOM 703 C CA . LEU A 1 92 ? 16.000 8.746 34.629 1.00 52.41 92 LEU A CA 1
ATOM 704 C C . LEU A 1 92 ? 16.082 9.113 36.117 1.00 52.41 92 LEU A C 1
ATOM 706 O O . LEU A 1 92 ? 15.588 8.415 36.998 1.00 52.41 92 LEU A O 1
ATOM 710 N N . LYS A 1 93 ? 16.753 10.231 36.402 1.00 53.31 93 LYS A N 1
ATOM 711 C CA . LYS A 1 93 ? 16.725 10.877 37.717 1.00 53.31 93 LYS A CA 1
ATOM 712 C C . LYS A 1 93 ? 15.480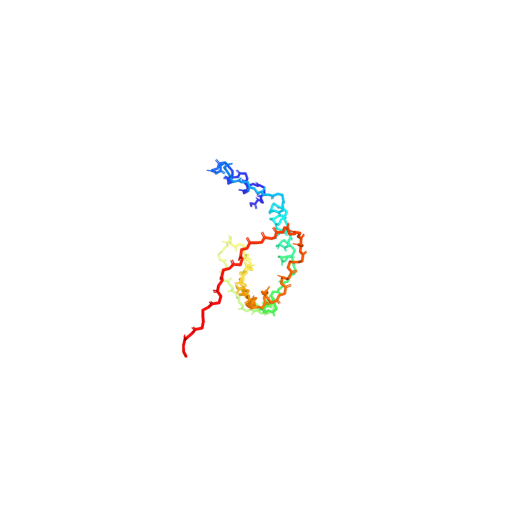 11.764 37.775 1.00 53.31 93 LYS A C 1
ATOM 714 O O . LYS A 1 93 ? 15.508 12.906 37.330 1.00 53.31 93 LYS A O 1
ATOM 719 N N . VAL A 1 94 ? 14.372 11.224 38.284 1.00 47.25 94 VAL A N 1
ATOM 720 C CA . VAL A 1 94 ? 13.184 12.020 38.631 1.00 47.25 94 VAL A CA 1
ATOM 721 C C . VAL A 1 94 ? 13.546 12.885 39.839 1.00 47.25 94 VAL A C 1
ATOM 723 O O . VAL A 1 94 ? 13.662 12.391 40.956 1.00 47.25 94 VAL A O 1
ATOM 726 N N . SER A 1 95 ? 13.785 14.175 39.603 1.00 61.47 95 SER A N 1
ATOM 727 C CA . SER A 1 95 ? 13.838 15.187 40.658 1.00 61.47 95 SER A CA 1
ATOM 728 C C . SER A 1 95 ? 12.426 15.729 40.860 1.00 61.47 95 SER A C 1
ATOM 730 O O . SER A 1 95 ? 11.889 16.403 39.985 1.00 61.47 95 SER A O 1
ATOM 732 N N . GLY A 1 96 ? 11.819 15.400 41.995 1.00 42.47 96 GLY A N 1
ATOM 733 C CA . GLY A 1 96 ? 10.520 15.914 42.421 1.00 42.47 96 GLY A CA 1
ATOM 734 C C . GLY A 1 96 ? 10.358 15.667 43.914 1.00 42.47 96 GLY A C 1
ATOM 735 O O . GLY A 1 96 ? 9.918 14.596 44.318 1.00 42.47 96 GLY A O 1
ATOM 736 N N . GLY A 1 97 ? 10.823 16.615 44.730 1.00 56.59 97 GLY A N 1
ATOM 737 C CA . GLY A 1 97 ? 10.715 16.563 46.189 1.00 56.59 97 GLY A CA 1
ATOM 738 C C . GLY A 1 97 ? 9.350 17.021 46.704 1.00 56.59 97 GLY A C 1
ATOM 739 O O . GLY A 1 97 ? 8.625 17.672 45.968 1.00 56.59 97 GLY A O 1
ATOM 740 N N . PHE A 1 98 ? 9.030 16.641 47.948 1.00 38.59 98 PHE A N 1
ATOM 741 C CA . PHE A 1 98 ? 8.453 17.414 49.074 1.00 38.59 98 PHE A CA 1
ATOM 742 C C . PHE A 1 98 ? 8.120 16.393 50.203 1.00 38.59 98 PHE A C 1
ATOM 744 O O . PHE A 1 98 ? 7.478 15.384 49.935 1.00 38.59 98 PHE A O 1
ATOM 751 N N . GLY A 1 99 ? 8.661 16.585 51.424 1.00 47.81 99 GLY A N 1
ATOM 752 C CA . GLY A 1 99 ? 8.631 15.634 52.575 1.00 47.81 99 GLY A CA 1
ATOM 753 C C . GLY A 1 99 ? 7.287 15.553 53.343 1.00 47.81 99 GLY A C 1
ATOM 754 O O . GLY A 1 99 ? 6.282 15.917 52.740 1.00 47.81 99 GLY A O 1
ATOM 755 N N . PRO A 1 100 ? 7.208 15.167 54.654 1.00 50.25 100 PRO A N 1
ATOM 756 C CA . PRO A 1 100 ? 8.276 14.839 55.621 1.00 50.25 100 PRO A CA 1
ATOM 757 C C . PRO A 1 100 ? 8.072 13.574 56.529 1.00 50.25 100 PRO A C 1
ATOM 759 O O . PRO A 1 100 ? 6.964 13.123 56.779 1.00 50.25 100 PRO A O 1
ATOM 762 N N . VAL A 1 101 ? 9.197 13.119 57.111 1.00 44.75 101 VAL A N 1
ATOM 763 C CA . VAL A 1 101 ? 9.421 12.589 58.487 1.00 44.75 101 VAL A CA 1
ATOM 764 C C . VAL A 1 101 ? 8.910 11.200 58.957 1.00 44.75 101 VAL A C 1
ATOM 766 O O . VAL A 1 101 ? 7.738 10.857 58.917 1.00 44.75 101 VAL A O 1
ATOM 769 N N . ALA A 1 102 ? 9.882 10.516 59.589 1.00 47.66 102 ALA A N 1
ATOM 770 C CA . ALA A 1 102 ? 9.848 9.485 60.636 1.00 47.66 102 ALA A CA 1
ATOM 771 C C . ALA A 1 102 ? 9.485 8.036 60.274 1.00 47.66 102 ALA A C 1
ATOM 773 O O . ALA A 1 102 ? 8.326 7.641 60.308 1.00 47.66 102 ALA A O 1
ATOM 774 N N . ARG A 1 103 ? 10.524 7.186 60.219 1.00 45.62 103 ARG A N 1
ATOM 775 C CA . ARG A 1 103 ? 10.676 6.135 6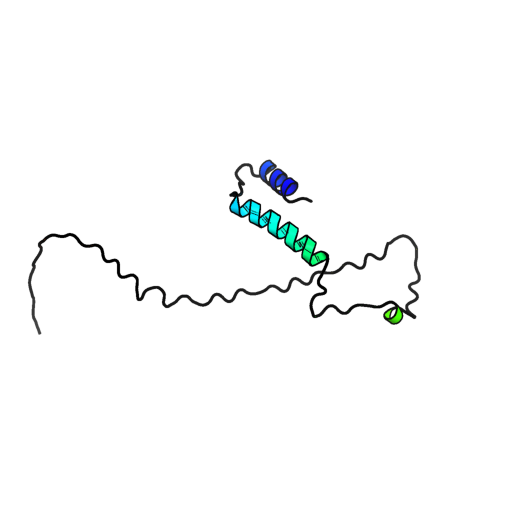1.242 1.00 45.62 103 ARG A CA 1
ATOM 776 C C . ARG A 1 103 ? 12.130 5.664 61.359 1.00 45.62 103 ARG A C 1
ATOM 778 O O . ARG A 1 103 ? 12.640 4.914 60.538 1.00 45.62 103 ARG A O 1
ATOM 785 N N . GLN A 1 104 ? 12.784 6.136 62.411 1.00 51.22 104 GLN A N 1
ATOM 786 C CA . GLN A 1 104 ? 14.027 5.600 62.954 1.00 51.22 104 GLN A CA 1
ATOM 787 C C . GLN A 1 104 ? 13.707 4.264 63.636 1.00 51.22 104 GLN A C 1
ATOM 789 O O . GLN A 1 104 ? 12.882 4.266 64.543 1.00 51.22 104 GLN A O 1
ATOM 794 N N . MET A 1 105 ? 14.327 3.150 63.234 1.00 41.47 105 MET A N 1
ATOM 795 C CA . MET A 1 105 ? 14.437 1.947 64.075 1.00 41.47 105 MET A CA 1
ATOM 796 C C . MET A 1 105 ? 15.774 1.232 63.820 1.00 41.47 105 MET A C 1
ATOM 798 O O . MET A 1 105 ? 15.964 0.575 62.804 1.00 41.47 105 MET A O 1
ATOM 802 N N . THR A 1 106 ? 16.667 1.438 64.794 1.00 45.19 106 THR A N 1
ATOM 803 C CA . THR A 1 106 ? 17.678 0.522 65.355 1.00 45.19 106 THR A CA 1
ATOM 804 C C . THR A 1 106 ? 18.706 -0.146 64.438 1.00 45.19 106 THR A C 1
ATOM 806 O O . THR A 1 106 ? 18.455 -1.155 63.787 1.00 45.19 106 THR A O 1
ATOM 809 N N . GLU A 1 107 ? 19.921 0.395 64.548 1.00 51.19 107 GLU A N 1
ATOM 810 C CA . GLU A 1 107 ? 21.206 -0.301 64.477 1.00 51.19 107 GLU A CA 1
ATOM 811 C C . GLU A 1 107 ? 21.178 -1.643 65.231 1.00 51.19 107 GLU A C 1
ATOM 813 O O . GLU A 1 107 ? 20.787 -1.704 66.396 1.00 51.19 107 GLU A O 1
ATOM 818 N N . ALA A 1 108 ? 21.641 -2.705 64.574 1.00 45.72 108 ALA A N 1
ATOM 819 C CA . ALA A 1 108 ? 22.072 -3.935 65.222 1.00 45.72 108 ALA A CA 1
ATOM 820 C C . ALA A 1 108 ? 23.413 -4.353 64.602 1.00 45.72 108 ALA A C 1
ATOM 822 O O . ALA A 1 108 ? 23.486 -4.715 63.428 1.00 45.72 108 ALA A O 1
ATOM 823 N N . ARG A 1 109 ? 24.483 -4.250 65.397 1.00 42.28 109 ARG A N 1
ATOM 824 C CA . ARG A 1 109 ? 25.790 -4.871 65.142 1.00 42.28 109 ARG A CA 1
ATOM 825 C C . ARG A 1 109 ? 25.826 -6.271 65.759 1.00 42.28 109 ARG A C 1
ATOM 827 O O . ARG A 1 109 ? 25.385 -6.415 66.894 1.00 42.28 109 ARG A O 1
ATOM 834 N N . ALA A 1 110 ? 26.424 -7.226 65.042 1.00 44.12 110 ALA A N 1
ATOM 835 C CA . ALA A 1 110 ? 27.148 -8.431 65.504 1.00 44.12 110 ALA A CA 1
ATOM 836 C C . ALA A 1 110 ? 27.384 -9.332 64.266 1.00 44.12 110 ALA A C 1
ATOM 838 O O . ALA A 1 110 ? 26.455 -9.472 63.476 1.00 44.12 110 ALA A O 1
ATOM 839 N N . CYS A 1 111 ? 28.531 -9.952 63.973 1.00 47.62 111 CYS A N 1
ATOM 840 C CA . CYS A 1 111 ? 29.873 -10.039 64.559 1.00 47.62 111 CYS A CA 1
ATOM 841 C C . CYS A 1 111 ? 30.893 -10.005 63.410 1.00 47.62 111 CYS A C 1
ATOM 843 O O . CYS A 1 111 ? 30.536 -10.481 62.308 1.00 47.62 111 CYS A O 1
#

Secondary structure (DSSP, 8-state):
--HHHHHHHHHHH-TT----HHHHHHHHHHHHHHHHHHHS---TT-----TGGGTT------S----------------------TTTTS---------------------

Sequence (111 aa):
MTPAAALEYVRSRRPRVLLAPSQWKAVQEFKQRRLASTAFSPSGDAVLITKADLEGYHGTCDDYAGKELAIVPRVAKARPMIARLSCLFASLKVSGGFGPVARQMTEARAC